Protein AF-A0A2W6TFB7-F1 (afdb_monomer)

Solvent-accessible surface area (backbone atoms only — not comparable to full-atom values): 9007 Å² total; per-residue (Å²): 136,91,81,84,86,81,81,83,78,82,78,80,76,81,76,81,80,75,81,78,84,80,80,80,87,82,85,86,82,87,85,86,73,88,50,77,48,80,43,70,38,82,92,61,82,74,85,75,77,80,74,84,49,74,62,31,75,75,71,55,74,83,72,86,70,80,59,40,68,49,74,49,63,75,64,91,66,71,44,68,50,56,42,96,42,60,51,49,74,59,88,95,46,73,45,59,30,54,81,42,73,49,74,59,75,73,42,91,90,66,63,63,86,86,58,48,63,38,74,38,60,32,30,57,50,84,39,72,28,36,69

Mean predicted aligned error: 10.26 Å

Structure (mmCIF, N/CA/C/O backbone):
data_AF-A0A2W6TFB7-F1
#
_entry.id   AF-A0A2W6TFB7-F1
#
loop_
_atom_site.group_PDB
_atom_site.id
_at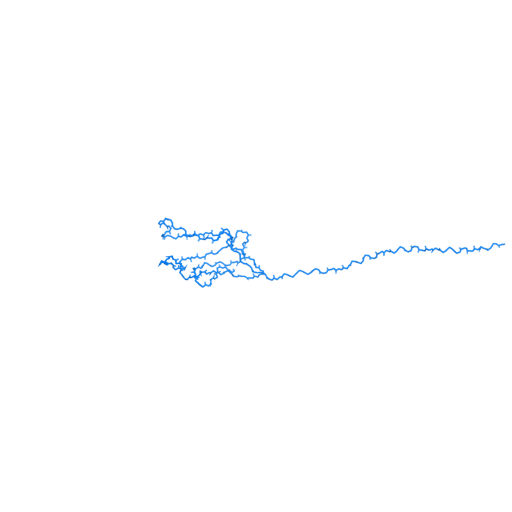om_site.type_symbol
_atom_site.label_atom_id
_atom_site.label_alt_id
_atom_site.label_comp_id
_atom_site.label_asym_id
_atom_site.label_entity_id
_atom_site.label_seq_id
_atom_site.pdbx_PDB_ins_code
_atom_site.Cartn_x
_atom_site.Cartn_y
_atom_site.Cartn_z
_atom_site.occupancy
_atom_site.B_iso_or_equiv
_atom_site.auth_seq_id
_atom_site.auth_comp_id
_atom_site.auth_asym_id
_atom_site.auth_atom_id
_atom_site.pdbx_PDB_model_num
ATOM 1 N N . MET A 1 1 ? -55.766 28.206 100.583 1.00 40.34 1 MET A N 1
ATOM 2 C CA . MET A 1 1 ? -54.983 27.091 100.005 1.00 40.34 1 MET A CA 1
ATOM 3 C C . MET A 1 1 ? -54.977 27.244 98.492 1.00 40.34 1 MET A C 1
ATOM 5 O O . MET A 1 1 ? -56.019 27.508 97.911 1.00 40.34 1 MET A O 1
ATOM 9 N N . LYS A 1 2 ? -53.778 27.200 97.909 1.00 44.06 2 LYS A N 1
ATOM 10 C CA . LYS A 1 2 ? -53.413 27.557 96.530 1.00 44.06 2 LYS A CA 1
ATOM 11 C C . LYS A 1 2 ? -54.064 26.633 95.496 1.00 44.06 2 LYS A C 1
ATOM 13 O O . LYS A 1 2 ? -53.978 25.424 95.685 1.00 44.06 2 LYS A O 1
ATOM 18 N N . LYS A 1 3 ? -54.580 27.167 94.380 1.00 46.47 3 LYS A N 1
ATOM 19 C CA . LYS A 1 3 ? -54.712 26.421 93.113 1.00 46.47 3 LYS A CA 1
ATOM 20 C C . LYS A 1 3 ? -54.381 27.346 91.937 1.00 46.47 3 LYS A C 1
ATOM 22 O O . LYS A 1 3 ? -54.990 28.395 91.769 1.00 46.47 3 LYS A O 1
ATOM 27 N N . PHE A 1 4 ? -53.320 26.967 91.234 1.00 50.00 4 PHE A N 1
ATOM 28 C CA . PHE A 1 4 ? -52.643 27.682 90.158 1.00 50.00 4 PHE A CA 1
ATOM 29 C C . PHE A 1 4 ? -53.521 27.789 88.902 1.00 50.00 4 PHE A C 1
ATOM 31 O O . PHE A 1 4 ? -54.128 26.802 88.494 1.00 50.00 4 PHE A O 1
ATOM 38 N N . ILE A 1 5 ? -53.538 28.963 88.268 1.00 55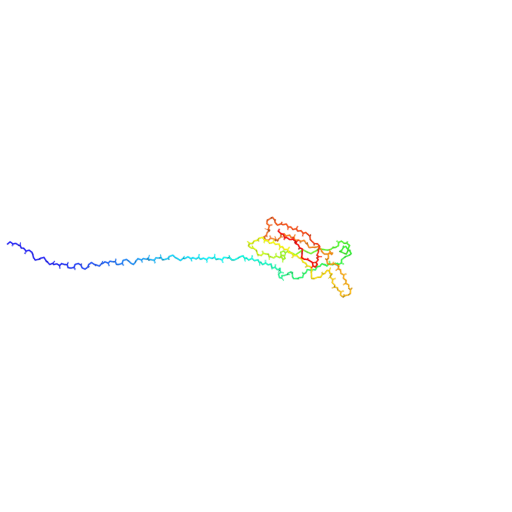.59 5 ILE A N 1
ATOM 39 C CA . ILE A 1 5 ? -54.014 29.138 86.890 1.00 55.59 5 ILE A CA 1
ATOM 40 C C . ILE A 1 5 ? -52.864 28.711 85.973 1.00 55.59 5 ILE A C 1
ATOM 42 O O . ILE A 1 5 ? -51.792 29.312 86.002 1.00 55.59 5 ILE A O 1
ATOM 46 N N . LEU A 1 6 ? -53.072 27.637 85.212 1.00 46.62 6 LEU A N 1
ATOM 47 C CA . LEU A 1 6 ? -52.099 27.101 84.264 1.00 46.62 6 LEU A CA 1
ATOM 48 C C . LEU A 1 6 ? -52.253 27.853 82.933 1.00 46.62 6 LEU A C 1
ATOM 50 O O . LEU A 1 6 ? -53.193 27.619 82.176 1.00 46.62 6 LEU A O 1
ATOM 54 N N . THR A 1 7 ? -51.354 28.795 82.664 1.00 54.09 7 THR A N 1
ATOM 55 C CA . THR A 1 7 ? -51.211 29.446 81.359 1.00 54.09 7 THR A CA 1
ATOM 56 C C . THR A 1 7 ? -50.710 28.422 80.338 1.00 54.09 7 THR A C 1
ATOM 58 O O . THR A 1 7 ? -49.600 27.906 80.451 1.00 54.09 7 THR A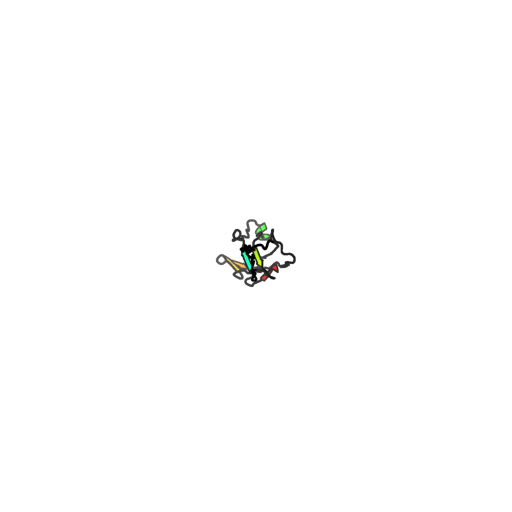 O 1
ATOM 61 N N . SER A 1 8 ? -51.536 28.094 79.341 1.00 58.22 8 SER A N 1
ATOM 62 C CA . SER A 1 8 ? -51.131 27.233 78.226 1.00 58.22 8 SER A CA 1
ATOM 63 C C . SER A 1 8 ? -50.177 28.007 77.312 1.00 58.22 8 SER A C 1
ATOM 65 O O . SER A 1 8 ? -50.569 28.957 76.637 1.00 58.22 8 SER A O 1
ATOM 67 N N . PHE A 1 9 ? -48.903 27.623 77.339 1.00 56.34 9 PHE A N 1
ATOM 68 C CA . PHE A 1 9 ? -47.882 28.050 76.390 1.00 56.34 9 PHE A CA 1
ATOM 69 C C . PHE A 1 9 ? -48.096 27.253 75.096 1.00 56.34 9 PHE A C 1
ATOM 71 O O . PHE A 1 9 ? -47.800 26.058 75.044 1.00 56.34 9 PHE A O 1
ATOM 78 N N . ALA A 1 10 ? -48.629 27.887 74.051 1.00 60.25 10 ALA A N 1
ATOM 79 C CA . ALA A 1 10 ? -48.615 27.307 72.713 1.00 60.25 10 ALA A CA 1
ATOM 80 C C . ALA A 1 10 ? -47.170 27.344 72.194 1.00 60.25 10 ALA A C 1
ATOM 82 O O . ALA A 1 10 ? -46.711 28.345 71.646 1.00 60.25 10 ALA A O 1
ATOM 83 N N . LEU A 1 11 ? -46.429 26.259 72.423 1.00 53.72 11 LEU A N 1
ATOM 84 C CA . LEU A 1 11 ? -45.136 26.033 71.792 1.00 53.72 11 LEU A CA 1
ATOM 85 C C . LEU A 1 11 ? -45.395 25.789 70.296 1.00 53.72 11 LEU A C 1
ATOM 87 O O . LEU A 1 11 ? -45.753 24.688 69.884 1.00 53.72 11 LEU A O 1
ATOM 91 N N . LEU A 1 12 ? -45.259 26.836 69.481 1.00 59.94 12 LEU A N 1
ATOM 92 C CA . LEU A 1 12 ? -45.134 26.711 68.031 1.00 59.94 12 LEU A CA 1
ATOM 93 C C . LEU A 1 12 ? -43.826 25.961 67.757 1.00 59.94 12 LEU A C 1
ATOM 95 O O . LEU A 1 12 ? -42.743 26.542 67.758 1.00 59.94 12 LEU A O 1
ATOM 99 N N . GLY A 1 13 ? -43.926 24.643 67.605 1.00 55.94 13 GLY A N 1
ATOM 100 C CA . GLY A 1 13 ? -42.815 23.812 67.175 1.00 55.94 13 GLY A CA 1
ATOM 101 C C . GLY A 1 13 ? -42.395 24.227 65.771 1.00 55.94 13 GLY A C 1
ATOM 102 O O . GLY A 1 13 ? -43.110 23.972 64.804 1.00 55.94 13 GLY A O 1
ATOM 103 N N . PHE A 1 14 ? -41.233 24.864 65.651 1.00 61.59 14 PHE A N 1
ATOM 104 C CA . PHE A 1 14 ? -40.558 25.019 64.370 1.00 61.59 14 PHE A CA 1
ATOM 105 C C . PHE A 1 14 ? -40.057 23.638 63.940 1.00 61.59 14 PHE A C 1
ATOM 107 O O . PHE A 1 14 ? -38.976 23.206 64.335 1.00 61.59 14 PHE A O 1
ATOM 114 N N . ALA A 1 15 ? -40.861 22.912 63.163 1.00 63.50 15 ALA A N 1
ATOM 115 C CA . ALA A 1 15 ? -40.373 21.739 62.457 1.00 63.50 15 ALA A CA 1
ATOM 116 C C . ALA A 1 15 ? -39.405 22.219 61.368 1.00 63.50 15 ALA A C 1
ATOM 118 O O . ALA A 1 15 ? -39.801 22.890 60.415 1.00 63.50 15 ALA A O 1
ATOM 119 N N . THR A 1 16 ? -38.121 21.904 61.516 1.00 62.38 16 THR A N 1
ATOM 120 C CA . THR A 1 16 ? -37.144 22.063 60.440 1.00 62.38 16 THR A CA 1
ATOM 121 C C . THR A 1 16 ? -37.510 21.090 59.323 1.00 62.38 16 THR A C 1
ATOM 123 O O . THR A 1 16 ? -37.298 19.885 59.455 1.00 62.38 16 THR A O 1
ATOM 12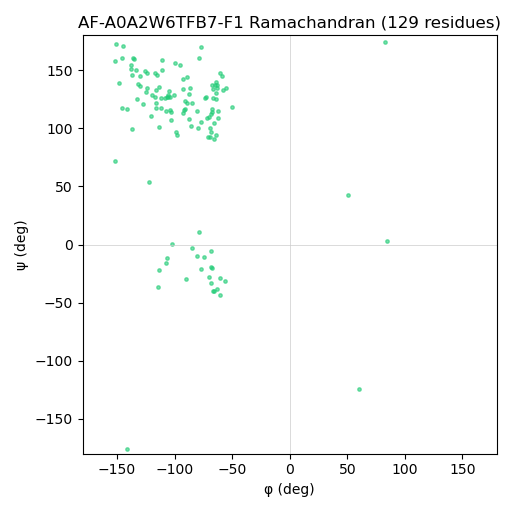6 N N . VAL A 1 17 ? -38.085 21.591 58.230 1.00 61.59 17 VAL A N 1
ATOM 127 C CA . VAL A 1 17 ? -38.265 20.809 57.003 1.00 61.59 17 VAL A CA 1
ATOM 128 C C . VAL A 1 17 ? -36.880 20.592 56.398 1.00 61.59 17 VAL A C 1
ATOM 130 O O . VAL A 1 17 ? -36.312 21.489 55.779 1.00 61.59 17 VAL A O 1
ATOM 133 N N . SER A 1 18 ? -36.303 19.412 56.610 1.00 65.50 18 SER A N 1
ATOM 134 C CA . SER A 1 18 ? -35.138 18.974 55.844 1.00 65.50 18 SER A CA 1
ATOM 135 C C . SER A 1 18 ? -35.583 18.748 54.399 1.00 65.50 18 SER A C 1
ATOM 137 O O . SER A 1 18 ? -36.425 17.892 54.136 1.00 65.50 18 SER A O 1
ATOM 139 N N . ALA A 1 19 ? -35.047 19.525 53.456 1.00 59.88 19 ALA A N 1
ATOM 140 C CA . ALA A 1 19 ? -35.246 19.267 52.035 1.00 59.88 19 ALA A CA 1
ATOM 141 C C . ALA A 1 19 ? -34.635 17.898 51.698 1.00 59.88 19 ALA A C 1
ATOM 143 O O . ALA A 1 19 ? -33.428 17.700 51.835 1.00 59.88 19 ALA A O 1
ATOM 144 N N . GLN A 1 20 ? -35.468 16.938 51.302 1.00 61.56 20 GLN A N 1
ATOM 145 C CA . GLN A 1 20 ? -35.011 15.630 50.851 1.00 61.56 20 GLN A CA 1
ATOM 146 C C . GLN A 1 20 ? -34.324 15.825 49.496 1.00 61.56 20 GLN A C 1
ATOM 148 O O . GLN A 1 20 ? -34.980 16.142 48.504 1.00 61.56 20 GLN A O 1
ATOM 153 N N . THR A 1 21 ? -33.000 15.682 49.445 1.00 63.22 21 THR A N 1
ATOM 154 C CA . THR A 1 21 ? -32.256 15.628 48.184 1.00 63.22 21 THR A CA 1
ATOM 155 C C . THR A 1 21 ? -32.655 14.356 47.448 1.00 63.22 21 THR A C 1
ATOM 157 O O . THR A 1 21 ? -32.102 13.281 47.662 1.00 63.22 21 THR A O 1
ATOM 160 N N . SER A 1 22 ? -33.676 14.469 46.603 1.00 66.44 22 SER A N 1
ATOM 161 C CA . SER A 1 22 ? -34.042 13.427 45.656 1.00 66.44 22 SER A CA 1
ATOM 162 C C . SER A 1 22 ? -33.095 13.539 44.466 1.00 66.44 22 SER A C 1
ATOM 164 O O . SER A 1 22 ? -33.217 14.440 43.640 1.00 66.44 22 SER A O 1
ATOM 166 N N . THR A 1 23 ? -32.084 12.678 44.430 1.00 75.00 23 THR A N 1
ATOM 167 C CA . THR A 1 23 ? -31.263 12.483 43.236 1.00 75.00 23 THR A CA 1
ATOM 168 C C . THR A 1 23 ? -31.892 11.369 42.415 1.00 75.00 23 THR A C 1
ATOM 170 O O . THR A 1 23 ? -31.983 10.237 42.892 1.00 75.00 23 THR A O 1
ATOM 173 N N . ASP A 1 24 ? -32.333 11.699 41.205 1.00 81.06 24 ASP A N 1
ATOM 174 C CA . ASP A 1 2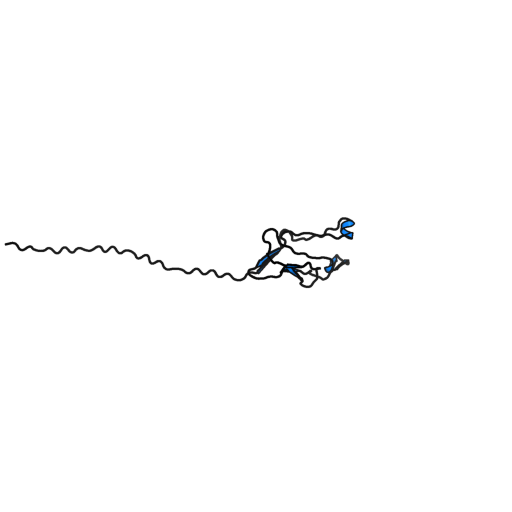4 ? -32.800 10.722 40.225 1.00 81.06 24 ASP A CA 1
ATOM 175 C C . ASP A 1 24 ? -31.621 10.243 39.363 1.00 81.06 24 ASP A C 1
ATOM 177 O O . ASP A 1 24 ? -30.706 11.014 39.055 1.00 81.06 24 ASP A O 1
ATOM 181 N N . ASN A 1 25 ? -31.618 8.966 38.990 1.00 85.88 25 ASN A N 1
ATOM 182 C CA . ASN A 1 25 ? -30.526 8.370 38.225 1.00 85.88 25 ASN A CA 1
ATOM 183 C C . ASN A 1 25 ? -30.805 8.487 36.724 1.00 85.88 25 ASN A C 1
ATOM 185 O O . ASN A 1 25 ? -31.788 7.953 36.215 1.00 85.88 25 ASN A O 1
ATOM 189 N N . VAL A 1 26 ? -29.886 9.104 35.981 1.00 85.69 26 VAL A N 1
ATOM 190 C CA . VAL A 1 26 ? -29.918 9.130 34.510 1.00 85.69 26 VAL A CA 1
ATOM 191 C C . VAL A 1 26 ? -29.098 7.987 33.917 1.00 85.69 26 VAL A C 1
ATOM 193 O O . VAL A 1 26 ? -27.957 7.749 34.307 1.00 85.69 26 VAL A O 1
ATOM 196 N N . THR A 1 27 ? -29.666 7.293 32.924 1.00 93.38 27 THR A N 1
ATOM 197 C CA . THR A 1 27 ? -28.960 6.242 32.174 1.00 93.38 27 THR A CA 1
ATOM 198 C C . THR A 1 27 ? -28.313 6.824 30.918 1.00 93.38 27 THR A C 1
ATOM 200 O O . THR A 1 27 ? -29.007 7.197 29.970 1.00 93.38 27 THR A O 1
ATOM 203 N N . LEU A 1 28 ? -26.980 6.842 30.871 1.00 92.75 28 LEU A N 1
ATOM 204 C CA . LEU A 1 28 ? -26.224 7.140 29.654 1.00 92.75 28 LEU A CA 1
ATOM 205 C C . LEU A 1 28 ? -26.058 5.868 28.815 1.00 92.75 28 LEU A C 1
ATOM 207 O O . LEU A 1 28 ? -25.470 4.889 29.265 1.00 92.75 28 LEU A O 1
ATOM 211 N N . ASN A 1 29 ? -26.529 5.904 27.569 1.00 94.88 29 ASN A N 1
ATOM 212 C CA . ASN A 1 29 ? -26.315 4.833 26.599 1.00 94.88 29 ASN A CA 1
ATOM 213 C C . ASN A 1 29 ? -25.394 5.320 25.474 1.00 94.88 29 ASN A C 1
ATOM 215 O O . ASN A 1 29 ? -25.783 6.200 24.707 1.00 94.88 29 ASN A O 1
ATOM 219 N N . VAL A 1 30 ? -24.220 4.702 25.319 1.00 94.62 30 VAL A N 1
ATOM 220 C CA . VAL A 1 30 ? -23.339 4.908 24.157 1.00 94.62 30 VAL A CA 1
ATOM 221 C C . VAL A 1 30 ? -23.452 3.695 23.238 1.00 94.62 30 VAL A C 1
ATOM 223 O O . VAL A 1 30 ? -23.105 2.582 23.622 1.00 94.62 30 VAL A O 1
ATOM 226 N N . LYS A 1 31 ? -23.963 3.899 22.020 1.00 93.75 31 LYS A N 1
ATOM 227 C CA . LYS A 1 31 ? -24.161 2.833 21.026 1.00 93.75 31 LYS A CA 1
ATOM 228 C C . LYS A 1 31 ? -23.234 3.057 19.837 1.00 93.75 31 LYS A C 1
ATOM 230 O O . LYS A 1 31 ? -23.530 3.877 18.973 1.00 93.75 31 LYS A O 1
ATOM 235 N N . LEU A 1 32 ? -22.131 2.316 19.789 1.00 91.31 32 LEU A N 1
ATOM 236 C CA . LEU A 1 32 ? -21.194 2.352 18.668 1.00 91.31 32 LEU A CA 1
ATOM 237 C C . LEU A 1 32 ? -21.643 1.374 17.581 1.00 91.31 32 LEU A C 1
ATOM 239 O O . LEU A 1 32 ? -22.044 0.245 17.867 1.00 91.31 32 LEU A O 1
ATOM 243 N N . LYS A 1 33 ? -21.606 1.823 16.328 1.00 92.12 33 LYS A N 1
ATOM 244 C CA . LYS A 1 33 ? -21.857 0.976 15.160 1.00 92.12 33 LYS A CA 1
ATOM 245 C C . LYS A 1 33 ? -20.530 0.472 14.593 1.00 92.12 33 LYS A C 1
ATOM 247 O O . LYS A 1 33 ? -19.520 1.153 14.781 1.00 92.12 33 LYS A O 1
ATOM 252 N N . PRO A 1 34 ? -20.525 -0.680 13.900 1.00 93.50 34 PRO A N 1
ATOM 253 C CA . PRO A 1 34 ? -19.334 -1.129 13.204 1.00 93.50 34 PRO A CA 1
ATOM 254 C C . PRO A 1 34 ? -18.839 -0.063 12.225 1.00 93.50 34 PRO A C 1
ATOM 256 O O . PRO A 1 34 ? -19.634 0.520 11.487 1.00 93.50 34 PRO A O 1
ATOM 259 N N . ILE A 1 35 ? -17.532 0.178 12.232 1.00 94.19 35 ILE A N 1
ATOM 260 C CA . ILE A 1 35 ? -16.846 1.038 11.265 1.00 94.19 35 ILE A CA 1
ATOM 261 C C . ILE A 1 35 ? -15.851 0.213 10.453 1.00 94.19 35 ILE A C 1
ATOM 263 O O . ILE A 1 35 ? -15.273 -0.747 10.969 1.00 94.19 35 ILE A O 1
ATOM 267 N N . GLN A 1 36 ? -15.669 0.619 9.198 1.00 95.62 36 GLN A N 1
ATOM 268 C CA . GLN A 1 36 ? -14.666 0.110 8.270 1.00 95.62 36 GLN A CA 1
ATOM 269 C C . GLN A 1 36 ? -14.208 1.280 7.392 1.00 95.62 36 GLN A C 1
ATOM 271 O O . GLN A 1 36 ? -15.013 1.843 6.651 1.00 95.62 36 GLN A O 1
ATOM 276 N N . THR A 1 37 ? -12.934 1.652 7.458 1.00 95.69 37 THR A N 1
ATOM 277 C CA . THR A 1 37 ? -12.333 2.640 6.553 1.00 95.69 37 THR A CA 1
ATOM 278 C C . THR A 1 37 ? -10.949 2.189 6.105 1.00 95.69 37 THR A C 1
ATOM 280 O O . THR A 1 37 ? -10.256 1.466 6.820 1.00 95.69 37 THR A O 1
ATOM 283 N N . LEU A 1 38 ? -10.560 2.625 4.908 1.00 95.12 38 LEU A N 1
ATOM 284 C CA . LEU A 1 38 ? -9.227 2.457 4.341 1.00 95.12 38 LEU A CA 1
ATOM 285 C C . LEU A 1 38 ? -8.739 3.836 3.901 1.00 95.12 38 LEU A C 1
ATOM 287 O O . LEU A 1 38 ? -9.379 4.493 3.080 1.00 95.12 38 LEU A O 1
ATOM 291 N N . VAL A 1 39 ? -7.616 4.277 4.455 1.00 95.75 39 VAL A N 1
ATOM 292 C CA . VAL A 1 39 ? -7.013 5.575 4.152 1.00 95.75 39 VAL A CA 1
ATOM 293 C C . VAL A 1 39 ? -5.652 5.348 3.516 1.00 95.75 39 VAL A C 1
ATOM 295 O O . VAL A 1 39 ? -4.808 4.667 4.088 1.00 95.75 39 VAL A O 1
ATOM 298 N N . VAL A 1 40 ? -5.437 5.950 2.346 1.00 96.12 40 VAL A N 1
ATOM 299 C CA . VAL A 1 40 ? -4.123 6.002 1.692 1.00 96.12 40 VAL A CA 1
ATOM 300 C C . VAL A 1 40 ? -3.358 7.213 2.207 1.00 96.12 40 VAL A C 1
ATOM 302 O O . VAL A 1 40 ? -3.885 8.332 2.152 1.00 96.12 40 VAL A O 1
ATOM 305 N N . ASN A 1 41 ? -2.113 7.008 2.635 1.00 96.25 41 ASN A N 1
ATOM 306 C CA . ASN A 1 41 ? -1.230 8.058 3.126 1.00 96.25 41 ASN A CA 1
ATOM 307 C C . ASN A 1 41 ? -1.180 9.240 2.133 1.00 96.25 41 ASN A C 1
ATOM 309 O O . ASN A 1 41 ? -0.792 9.068 0.972 1.00 96.25 41 ASN A O 1
ATOM 313 N N . PRO A 1 42 ? -1.599 10.452 2.542 1.00 95.88 42 PRO A N 1
ATOM 314 C CA . PRO A 1 42 ? -1.693 11.587 1.634 1.00 95.88 42 PRO A CA 1
ATOM 315 C C . PRO A 1 42 ? -0.334 12.098 1.150 1.00 95.88 42 PRO A C 1
ATOM 317 O O . PRO A 1 42 ? -0.292 12.746 0.111 1.00 95.88 42 PRO A O 1
ATOM 320 N N . ALA A 1 43 ? 0.760 11.786 1.849 1.00 96.25 43 ALA A N 1
ATOM 321 C CA . ALA A 1 43 ? 2.112 12.149 1.429 1.00 96.25 43 ALA A CA 1
ATOM 322 C C . ALA A 1 43 ? 2.691 11.206 0.356 1.00 96.25 43 ALA A C 1
ATOM 324 O O . ALA A 1 43 ? 3.733 11.502 -0.218 1.00 96.25 43 ALA A O 1
ATOM 325 N N . GLN A 1 44 ? 2.031 10.078 0.075 1.00 96.00 44 GLN A N 1
ATOM 326 C CA . GLN A 1 44 ? 2.508 9.032 -0.835 1.00 96.00 44 GLN A CA 1
ATOM 327 C C . GLN A 1 44 ? 1.498 8.793 -1.965 1.00 96.00 44 GLN A C 1
ATOM 329 O O . GLN A 1 44 ? 1.026 7.679 -2.165 1.00 96.00 44 GLN A O 1
ATOM 334 N N . LYS A 1 45 ? 1.096 9.844 -2.689 1.00 93.00 45 LYS A N 1
ATOM 335 C CA . LYS A 1 45 ? 0.149 9.698 -3.815 1.00 93.00 45 LYS A CA 1
ATOM 336 C C . LYS A 1 45 ? 0.783 9.139 -5.083 1.00 93.00 45 LYS A C 1
ATOM 338 O O . LYS A 1 45 ? 0.069 8.599 -5.921 1.00 93.00 45 LYS A O 1
ATOM 343 N N . GLU A 1 46 ? 2.099 9.249 -5.203 1.00 94.56 46 GLU A N 1
ATOM 344 C CA . GLU A 1 46 ? 2.855 8.772 -6.353 1.00 94.56 46 GLU A CA 1
ATOM 345 C C . GLU A 1 46 ? 3.806 7.655 -5.928 1.00 94.56 46 GLU A C 1
ATOM 347 O O . GLU A 1 46 ? 4.519 7.768 -4.930 1.00 94.56 46 GLU A O 1
ATOM 352 N N . VAL A 1 47 ? 3.816 6.571 -6.702 1.00 95.00 47 VAL A N 1
ATOM 353 C CA . VAL A 1 47 ? 4.726 5.436 -6.531 1.00 95.00 47 VAL A CA 1
ATOM 354 C C . VAL A 1 47 ? 5.524 5.293 -7.816 1.00 95.00 47 VAL A C 1
ATOM 356 O O . VAL A 1 47 ? 4.976 4.914 -8.848 1.00 95.00 47 VAL A O 1
ATOM 359 N N . ASN A 1 48 ? 6.818 5.600 -7.749 1.00 95.50 48 ASN A N 1
ATOM 360 C CA . ASN A 1 48 ? 7.710 5.575 -8.903 1.00 95.50 48 ASN A CA 1
ATOM 361 C C . ASN A 1 48 ? 8.679 4.391 -8.809 1.00 95.50 48 ASN A C 1
ATOM 363 O O . ASN A 1 48 ? 9.401 4.241 -7.823 1.00 95.50 48 ASN A O 1
ATOM 367 N N . LEU A 1 49 ? 8.720 3.576 -9.863 1.00 96.19 49 LEU A N 1
ATOM 368 C CA . LEU A 1 49 ? 9.737 2.549 -10.087 1.00 96.19 49 LEU A CA 1
ATOM 369 C C . LEU A 1 49 ? 10.770 3.122 -11.066 1.00 96.19 49 LEU A C 1
ATOM 371 O O . LEU A 1 49 ? 10.535 3.157 -12.272 1.00 96.19 49 LEU A O 1
ATOM 375 N N . LEU A 1 50 ? 11.875 3.655 -10.541 1.00 96.38 50 LEU A N 1
ATOM 376 C CA . LEU A 1 50 ? 12.863 4.394 -11.333 1.00 96.38 50 LEU A CA 1
ATOM 377 C C . LEU A 1 50 ? 13.969 3.475 -11.850 1.00 96.38 50 LEU A C 1
ATOM 379 O O . LEU A 1 50 ? 14.759 2.963 -11.067 1.00 96.38 50 LEU A O 1
ATOM 383 N N . TYR A 1 51 ? 14.054 3.333 -13.170 1.00 96.44 51 TYR A N 1
ATOM 384 C CA . TYR A 1 51 ? 15.104 2.580 -13.853 1.00 96.44 51 TYR A CA 1
ATOM 385 C C . TYR A 1 51 ? 16.131 3.542 -14.457 1.00 96.44 51 TYR A C 1
ATOM 387 O O . TYR A 1 51 ? 15.861 4.207 -15.460 1.00 96.44 51 TYR A O 1
ATOM 395 N N . THR A 1 52 ? 17.316 3.620 -13.858 1.00 97.75 52 THR A N 1
ATOM 396 C CA . THR A 1 52 ? 18.363 4.582 -14.239 1.00 97.75 52 THR A CA 1
ATOM 397 C C . THR A 1 52 ? 19.602 3.892 -14.802 1.00 97.75 52 THR A C 1
ATOM 399 O O . THR A 1 52 ? 20.229 4.398 -15.731 1.00 97.75 52 THR A O 1
ATOM 402 N N . THR A 1 53 ? 19.963 2.729 -14.263 1.00 98.25 53 THR A N 1
ATOM 403 C CA . THR A 1 53 ? 21.195 2.010 -14.604 1.00 98.25 53 THR A CA 1
ATOM 404 C C . THR A 1 53 ? 20.911 0.719 -15.362 1.00 98.25 53 THR A C 1
ATOM 406 O O . THR A 1 53 ? 19.827 0.153 -15.259 1.00 98.25 53 THR A O 1
ATOM 409 N N . ALA A 1 54 ? 21.903 0.197 -16.092 1.00 97.94 54 ALA A N 1
ATOM 410 C CA . ALA A 1 54 ? 21.782 -1.101 -16.764 1.00 97.94 54 ALA A CA 1
ATOM 411 C C . ALA A 1 54 ? 21.424 -2.245 -15.795 1.00 97.94 54 ALA A C 1
ATOM 413 O O . ALA A 1 54 ? 20.717 -3.172 -16.182 1.00 97.94 54 ALA A O 1
ATOM 414 N N . THR A 1 55 ? 21.877 -2.158 -14.540 1.00 98.00 55 THR A N 1
ATOM 415 C CA . THR A 1 55 ? 21.529 -3.109 -13.477 1.00 98.00 55 THR A CA 1
ATOM 416 C C . THR A 1 55 ? 20.048 -3.047 -13.128 1.00 98.00 55 THR A C 1
ATOM 418 O O . THR A 1 55 ? 19.428 -4.091 -12.964 1.00 98.00 55 THR A O 1
ATOM 421 N N . ASP A 1 56 ? 19.454 -1.852 -13.087 1.00 97.81 56 ASP A N 1
ATOM 422 C CA . ASP A 1 56 ? 18.017 -1.699 -12.838 1.00 97.81 56 ASP A CA 1
ATOM 423 C C . ASP A 1 56 ? 17.215 -2.410 -13.936 1.00 97.81 56 ASP A C 1
ATOM 425 O O . ASP A 1 56 ? 16.273 -3.143 -13.654 1.00 97.81 56 ASP A O 1
ATOM 429 N N . TYR A 1 57 ? 17.616 -2.252 -15.203 1.00 95.31 57 TYR A N 1
ATOM 430 C CA . TYR A 1 57 ? 16.933 -2.886 -16.338 1.00 95.31 57 TYR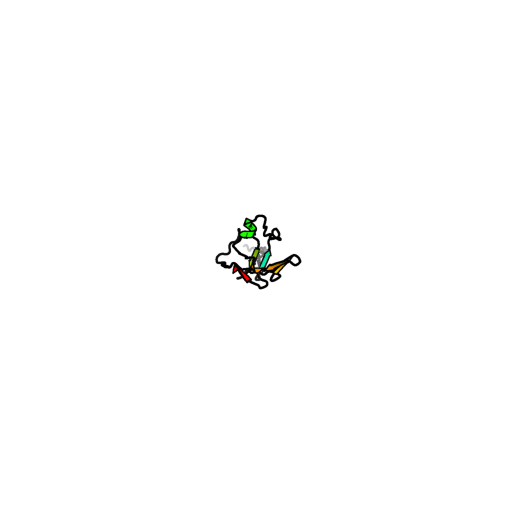 A CA 1
ATOM 431 C C . TYR A 1 57 ? 17.117 -4.408 -16.398 1.00 95.31 57 TYR A C 1
ATOM 433 O O . TYR A 1 57 ? 16.241 -5.091 -16.925 1.00 95.31 57 TYR A O 1
ATOM 441 N N . SER A 1 58 ? 18.224 -4.949 -15.880 1.00 96.56 58 SER A N 1
ATOM 442 C CA . SER A 1 58 ? 18.467 -6.397 -15.867 1.00 96.56 58 SER A CA 1
ATOM 443 C C . SER A 1 58 ? 17.931 -7.098 -14.615 1.00 96.56 58 SER A C 1
ATOM 445 O O . SER A 1 58 ? 17.553 -8.265 -14.698 1.00 96.56 58 SER A O 1
ATOM 447 N N . GLY A 1 59 ? 17.881 -6.404 -13.474 1.00 95.31 59 GLY A N 1
ATOM 448 C CA . GLY A 1 59 ? 17.485 -6.955 -12.174 1.00 95.31 59 GLY A CA 1
ATOM 449 C C . GLY A 1 59 ? 16.107 -6.520 -11.668 1.00 95.31 59 GLY A C 1
ATOM 450 O O . GLY A 1 59 ? 15.566 -7.159 -10.768 1.00 95.31 59 GLY A O 1
ATOM 451 N N . GLY A 1 60 ? 15.520 -5.469 -12.241 1.00 96.44 60 GLY A N 1
ATOM 452 C CA . GLY A 1 60 ? 14.298 -4.850 -11.734 1.00 96.44 60 GLY A CA 1
ATOM 453 C C . GLY A 1 60 ? 14.553 -3.857 -10.597 1.00 96.44 60 GLY A C 1
ATOM 454 O O . GLY A 1 60 ? 15.671 -3.701 -10.110 1.00 96.44 60 GLY A O 1
ATOM 455 N N . VAL A 1 61 ? 13.489 -3.174 -10.171 1.00 97.94 61 VAL A N 1
ATOM 456 C CA . VAL A 1 61 ? 13.525 -2.203 -9.067 1.00 97.94 61 VAL A CA 1
ATOM 457 C C . VAL A 1 61 ? 12.334 -2.401 -8.133 1.00 97.94 61 VAL A C 1
ATOM 459 O O . VAL A 1 61 ? 11.307 -2.961 -8.518 1.00 97.94 61 VAL A O 1
ATOM 462 N N . SER A 1 62 ? 12.457 -1.903 -6.906 1.00 97.38 62 SER A N 1
ATOM 463 C CA . SER A 1 62 ? 11.408 -1.939 -5.884 1.00 97.38 62 SER A CA 1
ATOM 464 C C . SER A 1 62 ? 11.258 -0.575 -5.216 1.00 97.38 62 SER A C 1
ATOM 466 O O . SER A 1 62 ? 12.238 0.154 -5.072 1.00 97.38 62 SER A O 1
ATOM 468 N N . SER A 1 63 ? 10.051 -0.252 -4.751 1.00 97.56 63 SER A N 1
ATOM 469 C CA . SER A 1 63 ? 9.765 0.962 -3.981 1.00 97.56 63 SER A CA 1
ATOM 470 C C . SER A 1 63 ? 8.942 0.601 -2.744 1.00 97.56 63 SER A C 1
ATOM 472 O O . SER A 1 63 ? 7.899 -0.041 -2.868 1.00 97.56 63 SER A O 1
ATOM 474 N N . THR A 1 64 ? 9.422 0.979 -1.557 1.00 96.81 64 THR A N 1
ATOM 475 C CA . THR A 1 64 ? 8.791 0.635 -0.272 1.00 96.81 64 THR A CA 1
ATOM 476 C C . THR A 1 64 ? 8.033 1.821 0.293 1.00 96.81 64 THR A C 1
ATOM 478 O O . THR A 1 64 ? 8.647 2.792 0.738 1.00 96.81 64 THR A O 1
ATOM 481 N N . GLN A 1 65 ? 6.705 1.696 0.363 1.00 97.06 65 GLN A N 1
ATOM 482 C CA . GLN A 1 65 ? 5.840 2.766 0.856 1.00 97.06 65 GLN A CA 1
ATOM 483 C C . GLN A 1 65 ? 5.493 2.527 2.323 1.00 97.06 65 GLN A C 1
ATOM 485 O O . GLN A 1 65 ? 4.580 1.774 2.660 1.00 97.06 65 GLN A O 1
ATOM 490 N N . ALA A 1 66 ? 6.282 3.142 3.207 1.00 95.69 66 ALA A N 1
ATOM 491 C CA . ALA A 1 66 ? 6.112 3.007 4.649 1.00 95.69 66 ALA A CA 1
ATOM 492 C C . ALA A 1 66 ? 4.762 3.585 5.096 1.00 95.69 66 ALA A C 1
ATOM 494 O O . ALA A 1 66 ? 4.432 4.717 4.743 1.00 95.69 66 ALA A O 1
ATOM 495 N N . ASP A 1 67 ? 4.001 2.811 5.875 1.00 95.19 67 ASP A N 1
ATOM 496 C CA . ASP A 1 67 ? 2.691 3.208 6.413 1.00 95.19 67 ASP A CA 1
ATOM 497 C C . ASP A 1 67 ? 1.736 3.750 5.336 1.00 95.19 67 ASP A C 1
ATOM 499 O O . ASP A 1 67 ? 1.063 4.768 5.513 1.00 95.19 67 ASP A O 1
ATOM 503 N N . HIS A 1 68 ? 1.713 3.079 4.180 1.00 96.44 68 HIS A N 1
ATOM 504 C CA . HIS A 1 68 ? 0.951 3.533 3.019 1.00 96.44 68 HIS A CA 1
ATOM 505 C C . HIS A 1 68 ? -0.564 3.462 3.217 1.00 96.44 68 HIS A C 1
ATOM 507 O O . HIS A 1 68 ? -1.299 4.293 2.684 1.00 96.44 68 HIS A O 1
ATOM 513 N N . LEU A 1 69 ? -1.032 2.470 3.975 1.00 95.06 69 LEU A N 1
ATOM 514 C CA . LEU A 1 69 ? -2.445 2.219 4.224 1.00 95.06 69 LEU A CA 1
ATOM 515 C C . LEU A 1 69 ? -2.722 2.214 5.726 1.00 95.06 69 LEU A C 1
ATOM 517 O O . LEU A 1 69 ? -2.039 1.529 6.484 1.00 95.06 69 LEU A O 1
ATOM 521 N N . THR A 1 70 ? -3.789 2.900 6.126 1.00 94.62 70 THR A N 1
ATOM 522 C CA . THR A 1 70 ? -4.368 2.798 7.467 1.00 94.62 70 THR A CA 1
ATOM 523 C C . THR A 1 70 ? -5.772 2.227 7.355 1.00 94.62 70 THR A C 1
ATOM 525 O O . THR A 1 70 ? -6.628 2.810 6.686 1.00 94.62 70 THR A O 1
ATOM 528 N N . VAL A 1 71 ? -6.020 1.101 8.024 1.00 93.94 71 VAL A N 1
ATOM 529 C CA . VAL A 1 71 ? -7.347 0.483 8.116 1.00 93.94 71 VAL A CA 1
ATOM 530 C C . VAL A 1 71 ? -7.914 0.724 9.508 1.00 93.94 71 VAL A C 1
ATOM 532 O O . VAL A 1 71 ? -7.279 0.377 10.501 1.00 93.94 71 VAL A O 1
ATOM 535 N N . TYR A 1 72 ? -9.128 1.265 9.587 1.00 92.81 72 TYR A N 1
ATOM 536 C CA . TYR A 1 72 ? -9.910 1.258 10.822 1.00 92.81 72 TYR A CA 1
ATOM 537 C C . TYR A 1 72 ? -11.047 0.266 10.652 1.00 92.81 72 TYR A C 1
ATOM 539 O O . TYR A 1 72 ? -11.919 0.474 9.814 1.00 92.81 72 TYR A O 1
ATOM 547 N N . SER A 1 73 ? -11.038 -0.811 11.432 1.00 93.00 73 SER A N 1
ATOM 548 C CA . SER A 1 73 ? -12.082 -1.832 11.400 1.00 93.00 73 SER A CA 1
ATOM 549 C C . SER A 1 73 ? -12.459 -2.261 12.809 1.00 93.00 73 SER A C 1
ATOM 551 O O . SER A 1 73 ? -11.621 -2.319 13.703 1.00 93.00 73 SER A O 1
ATOM 553 N N . THR A 1 74 ? -13.733 -2.586 12.988 1.00 93.56 74 THR A N 1
ATOM 554 C CA . THR A 1 74 ? -14.266 -3.208 14.216 1.00 93.56 74 THR A CA 1
ATOM 555 C C . THR A 1 74 ? -14.517 -4.711 14.053 1.00 93.56 74 THR A C 1
ATOM 557 O O . THR A 1 74 ? -14.959 -5.362 14.995 1.00 93.56 74 THR A O 1
ATOM 560 N N . GLY A 1 75 ? -14.222 -5.268 12.873 1.00 91.38 75 GLY A N 1
ATOM 561 C CA . GLY A 1 75 ? -14.307 -6.696 12.564 1.00 91.38 75 GLY A CA 1
ATOM 562 C C . GLY A 1 75 ? -13.163 -7.164 11.661 1.00 91.38 75 GLY A C 1
ATOM 563 O O . GLY A 1 75 ? -12.259 -6.391 11.336 1.00 91.38 75 GLY A O 1
ATOM 564 N N . GLY A 1 76 ? -13.211 -8.434 11.253 1.00 92.06 76 GLY A N 1
ATOM 565 C CA . GLY A 1 76 ? -12.270 -8.979 10.271 1.00 92.06 76 GLY A CA 1
ATOM 566 C C . GLY A 1 76 ? -12.369 -8.239 8.937 1.00 92.06 76 GLY A C 1
ATOM 567 O O . GLY A 1 76 ? -13.442 -7.761 8.568 1.00 92.06 76 GLY A O 1
ATOM 568 N N . PHE A 1 77 ? -11.249 -8.123 8.233 1.00 94.56 77 PHE A N 1
ATOM 569 C CA . PHE A 1 77 ? -11.186 -7.436 6.951 1.00 94.56 77 PHE A CA 1
ATOM 570 C C . PHE A 1 77 ? -10.173 -8.106 6.033 1.00 94.56 77 PHE A C 1
ATOM 572 O O . PHE A 1 77 ? -9.277 -8.811 6.480 1.00 94.56 77 PHE A O 1
ATOM 579 N N . GLU A 1 78 ? -10.309 -7.835 4.745 1.00 96.06 78 GLU A N 1
ATOM 580 C CA . GLU A 1 78 ? -9.313 -8.162 3.737 1.00 96.06 78 GLU A CA 1
ATOM 581 C C . GLU A 1 78 ? -8.931 -6.877 3.003 1.00 96.06 78 GLU A C 1
ATOM 583 O O . GLU A 1 78 ? -9.755 -5.975 2.821 1.00 96.06 78 GLU A O 1
ATOM 588 N N . VAL A 1 79 ? -7.678 -6.789 2.570 1.00 96.56 79 VAL A N 1
ATOM 589 C CA . VAL A 1 79 ? -7.230 -5.734 1.660 1.00 96.56 79 VAL A CA 1
ATOM 590 C C . VAL A 1 79 ? -7.023 -6.359 0.294 1.00 96.56 79 VAL A C 1
ATOM 592 O O . VAL A 1 79 ? -6.306 -7.354 0.159 1.00 96.56 79 VAL A O 1
ATOM 595 N N . LYS A 1 80 ? -7.656 -5.765 -0.717 1.00 97.62 80 LYS A N 1
ATOM 596 C CA . LYS A 1 80 ? -7.542 -6.173 -2.115 1.00 97.62 80 LYS A CA 1
ATOM 597 C C . LYS A 1 80 ? -6.890 -5.074 -2.942 1.00 97.62 80 LYS A C 1
ATOM 599 O O . LYS A 1 80 ? -7.114 -3.892 -2.687 1.00 97.62 80 LYS A O 1
ATOM 604 N N . VAL A 1 81 ? -6.107 -5.470 -3.938 1.00 97.12 81 VAL A N 1
ATOM 605 C CA . VAL A 1 81 ? -5.478 -4.569 -4.911 1.00 97.12 81 VAL A CA 1
ATOM 606 C C . VAL A 1 81 ? -5.834 -5.000 -6.329 1.00 97.12 81 VAL A C 1
ATOM 608 O O . VAL A 1 81 ? -6.030 -6.186 -6.587 1.00 97.12 81 VAL A O 1
ATOM 611 N N . LYS A 1 82 ? -5.899 -4.027 -7.239 1.00 97.38 82 LYS A N 1
ATOM 612 C CA . LYS A 1 82 ? -5.955 -4.227 -8.688 1.00 97.38 82 LYS A CA 1
ATOM 613 C C . LYS A 1 82 ? -5.346 -3.033 -9.413 1.00 97.38 82 LYS A C 1
ATOM 615 O O . LYS A 1 82 ? -5.300 -1.931 -8.864 1.00 97.38 82 LYS A O 1
ATOM 620 N N . SER A 1 83 ? -4.907 -3.238 -10.646 1.00 96.94 83 SER A N 1
ATOM 621 C CA . SER A 1 83 ? -4.665 -2.154 -11.594 1.00 96.94 83 SER A CA 1
ATOM 622 C C . SER A 1 83 ? -5.982 -1.672 -12.204 1.00 96.94 83 SER A C 1
ATOM 624 O O . SER A 1 83 ? -6.989 -2.382 -12.197 1.00 96.94 83 SER A O 1
ATOM 626 N N . GLY A 1 84 ? -5.970 -0.457 -12.759 1.00 95.88 84 GLY A N 1
ATOM 627 C CA . GLY A 1 84 ? -7.083 0.024 -13.583 1.00 95.88 84 GLY A CA 1
ATOM 628 C C . GLY A 1 84 ? -7.265 -0.817 -14.850 1.00 95.88 84 GLY A C 1
ATOM 629 O O . GLY A 1 84 ? -8.389 -1.149 -15.209 1.00 95.88 84 GLY A O 1
ATOM 630 N N . ASP A 1 85 ? -6.151 -1.237 -15.459 1.00 96.81 85 ASP A N 1
ATOM 631 C CA . ASP A 1 85 ? -6.114 -1.965 -16.727 1.00 96.81 85 ASP A CA 1
ATOM 632 C C . ASP A 1 85 ? -5.127 -3.135 -16.687 1.00 96.81 85 ASP A C 1
ATOM 634 O O . ASP A 1 85 ? -4.199 -3.171 -15.876 1.00 96.81 85 ASP A O 1
ATOM 638 N N . ALA A 1 86 ? -5.292 -4.097 -17.598 1.00 96.69 86 ALA A N 1
ATOM 639 C CA . ALA A 1 86 ? -4.386 -5.244 -17.717 1.00 96.69 86 ALA A CA 1
ATOM 640 C C . ALA A 1 86 ? -2.974 -4.852 -18.197 1.00 96.69 86 ALA A C 1
ATOM 642 O O . ALA A 1 86 ? -2.021 -5.603 -17.991 1.00 96.69 86 ALA A O 1
ATOM 643 N N . ASN A 1 87 ? -2.835 -3.681 -18.825 1.00 97.06 87 ASN A N 1
ATOM 644 C CA . ASN A 1 87 ? -1.575 -3.154 -19.332 1.00 97.06 87 ASN A CA 1
ATOM 645 C C . ASN A 1 87 ? -1.371 -1.707 -18.871 1.00 97.06 87 ASN A C 1
ATOM 647 O O . ASN A 1 87 ? -2.316 -0.924 -18.825 1.00 97.06 87 ASN A O 1
ATOM 651 N N . ILE A 1 88 ? -0.121 -1.342 -18.606 1.00 94.31 88 ILE A N 1
ATOM 652 C CA . ILE A 1 88 ? 0.335 0.030 -18.385 1.00 94.31 88 ILE A CA 1
ATOM 653 C C . ILE A 1 88 ? 0.725 0.598 -19.748 1.00 94.31 88 ILE A C 1
ATOM 655 O O . ILE A 1 88 ? 1.571 0.026 -20.438 1.00 94.31 88 ILE A O 1
ATOM 659 N N . VAL A 1 89 ? 0.092 1.699 -20.154 1.00 95.31 89 VAL A N 1
ATOM 660 C CA . VAL A 1 89 ? 0.196 2.242 -21.516 1.00 95.31 89 VAL A CA 1
ATOM 661 C C . VAL A 1 89 ? 0.907 3.592 -21.513 1.00 95.31 89 VAL A C 1
ATOM 663 O O . VAL A 1 89 ? 0.611 4.465 -20.701 1.00 95.31 89 VAL A O 1
ATOM 666 N N . SER A 1 90 ? 1.824 3.777 -22.463 1.00 94.50 90 SER A N 1
ATOM 667 C CA . SER A 1 90 ? 2.452 5.063 -22.770 1.00 94.50 90 SER A CA 1
ATOM 668 C C . SER A 1 90 ? 2.535 5.236 -24.288 1.00 94.50 90 SER A C 1
ATOM 670 O O . SER A 1 90 ? 3.388 4.652 -24.963 1.00 94.50 90 SER A O 1
ATOM 672 N N . GLY A 1 91 ? 1.591 5.995 -24.852 1.00 94.56 91 GLY A N 1
ATOM 673 C CA . GLY A 1 91 ? 1.413 6.097 -26.302 1.00 94.56 91 GLY A CA 1
ATOM 674 C C . GLY A 1 91 ? 1.096 4.734 -26.929 1.00 94.56 91 GLY A C 1
ATOM 675 O O . GLY A 1 91 ? 0.155 4.064 -26.516 1.00 94.56 91 GLY A O 1
ATOM 676 N N . SER A 1 92 ? 1.890 4.309 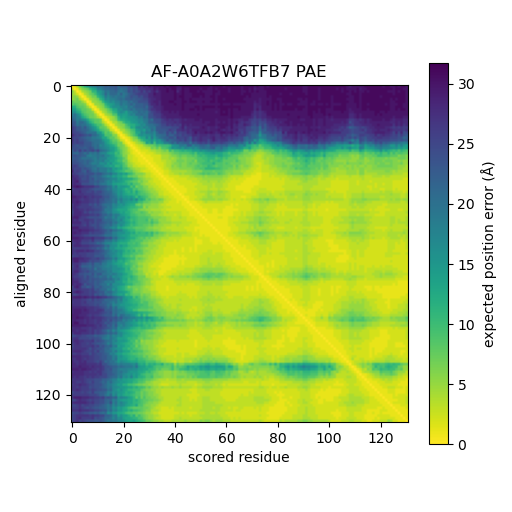-27.916 1.00 95.44 92 SER A N 1
ATOM 677 C CA . SER A 1 92 ? 1.776 2.986 -28.553 1.00 95.44 92 SER A CA 1
ATOM 678 C C . SER A 1 92 ? 2.508 1.864 -27.807 1.00 95.44 92 SER A C 1
ATOM 680 O O . SER A 1 92 ? 2.454 0.710 -28.231 1.00 95.44 92 SER A O 1
ATOM 682 N N . LYS A 1 93 ? 3.219 2.186 -26.721 1.00 96.19 93 LYS A N 1
ATOM 683 C CA . LYS A 1 93 ? 3.972 1.215 -25.923 1.00 96.19 93 LYS A CA 1
ATOM 684 C C . LYS A 1 93 ? 3.101 0.701 -24.787 1.00 96.19 93 LYS A C 1
ATOM 686 O O . LYS A 1 93 ? 2.358 1.471 -24.179 1.00 96.19 93 LYS A O 1
ATOM 691 N N . ASN A 1 94 ? 3.229 -0.583 -24.477 1.00 96.06 94 ASN A N 1
ATOM 692 C CA . ASN A 1 94 ? 2.574 -1.180 -23.327 1.00 96.06 94 ASN A CA 1
ATOM 693 C C . ASN A 1 94 ? 3.510 -2.135 -22.582 1.00 96.06 94 ASN A C 1
ATOM 695 O O . ASN A 1 94 ? 4.469 -2.660 -23.148 1.00 96.06 94 ASN A O 1
ATOM 699 N N . ILE A 1 95 ? 3.222 -2.311 -21.297 1.00 95.19 95 ILE A N 1
ATOM 700 C CA . ILE A 1 95 ? 3.800 -3.340 -20.435 1.00 95.19 95 ILE A CA 1
ATOM 701 C C . ILE A 1 95 ? 2.630 -4.001 -19.709 1.00 95.19 95 ILE A C 1
ATOM 703 O O . ILE A 1 95 ? 1.708 -3.309 -19.276 1.00 95.19 95 ILE A O 1
ATOM 707 N N . ALA A 1 96 ? 2.640 -5.324 -19.576 1.00 97.06 96 ALA A N 1
ATOM 708 C CA . ALA A 1 96 ? 1.600 -6.024 -18.829 1.00 97.06 96 ALA A CA 1
ATOM 709 C C . ALA A 1 96 ? 1.678 -5.665 -17.336 1.00 97.06 96 ALA A C 1
ATOM 711 O O . ALA A 1 96 ? 2.753 -5.682 -16.748 1.00 97.06 96 ALA A O 1
ATOM 712 N N . ALA A 1 97 ? 0.546 -5.355 -16.698 1.00 97.12 97 ALA A N 1
ATOM 713 C CA . ALA A 1 97 ? 0.529 -4.963 -15.284 1.00 97.12 97 ALA A CA 1
ATOM 714 C C . ALA A 1 97 ? 1.073 -6.072 -14.365 1.00 97.12 97 ALA A C 1
ATOM 716 O O . ALA A 1 97 ? 1.688 -5.782 -13.341 1.00 97.12 97 ALA A O 1
ATOM 717 N N . ASN A 1 98 ? 0.925 -7.336 -14.773 1.00 97.44 98 ASN A N 1
ATOM 718 C CA . ASN A 1 98 ? 1.383 -8.501 -14.017 1.00 97.44 98 ASN A CA 1
ATOM 719 C C . ASN A 1 98 ? 2.910 -8.632 -13.922 1.00 97.44 98 ASN A C 1
ATOM 721 O O . ASN A 1 98 ? 3.388 -9.492 -13.185 1.00 97.44 98 ASN A O 1
ATOM 725 N N . THR A 1 99 ? 3.678 -7.780 -14.609 1.00 96.56 99 THR A N 1
ATOM 726 C CA . THR A 1 99 ? 5.123 -7.666 -14.385 1.00 96.56 99 THR A CA 1
ATOM 727 C C . THR A 1 99 ? 5.451 -6.919 -13.089 1.00 96.56 99 THR A C 1
ATOM 729 O O . THR A 1 99 ? 6.608 -6.905 -12.679 1.00 96.56 99 THR A O 1
ATOM 732 N N . ILE A 1 100 ? 4.465 -6.278 -12.451 1.00 97.12 100 ILE A N 1
ATOM 733 C CA . ILE A 1 100 ? 4.600 -5.616 -11.152 1.00 97.12 100 ILE A CA 1
ATOM 734 C C . ILE A 1 100 ? 4.037 -6.530 -10.067 1.00 97.12 100 ILE A C 1
ATOM 736 O O . ILE A 1 100 ? 2.892 -6.973 -10.145 1.00 97.12 100 ILE A O 1
ATOM 740 N N . THR A 1 101 ? 4.827 -6.763 -9.023 1.00 97.81 101 THR A N 1
ATOM 741 C CA . THR A 1 101 ? 4.401 -7.506 -7.832 1.00 97.81 101 THR A CA 1
ATOM 742 C C . THR A 1 101 ? 4.151 -6.539 -6.684 1.00 97.81 101 THR A C 1
ATOM 744 O O . THR A 1 101 ? 4.987 -5.684 -6.397 1.00 97.81 101 THR A O 1
ATOM 747 N N . ILE A 1 102 ? 3.013 -6.693 -6.008 1.00 97.94 102 ILE A N 1
ATOM 748 C CA . ILE A 1 102 ? 2.666 -5.952 -4.796 1.00 97.94 102 ILE A CA 1
ATOM 749 C C . ILE A 1 102 ? 2.838 -6.871 -3.592 1.00 97.94 102 ILE A C 1
ATOM 751 O O . ILE A 1 102 ? 2.273 -7.964 -3.537 1.00 97.94 102 ILE A O 1
ATOM 755 N N . THR A 1 103 ? 3.605 -6.404 -2.613 1.00 97.00 103 THR A N 1
ATOM 756 C CA . THR A 1 103 ? 3.807 -7.073 -1.327 1.00 97.00 103 THR A CA 1
ATOM 757 C C . THR A 1 103 ? 3.337 -6.160 -0.208 1.00 97.00 103 THR A C 1
ATOM 759 O O . THR A 1 103 ? 3.759 -5.006 -0.138 1.00 97.00 103 THR A O 1
ATOM 762 N N . ALA A 1 104 ? 2.491 -6.681 0.674 1.00 96.12 104 ALA A N 1
ATOM 763 C CA . ALA A 1 104 ? 2.079 -5.987 1.885 1.00 96.12 104 ALA A CA 1
ATOM 764 C C . ALA A 1 104 ? 2.876 -6.485 3.097 1.00 96.12 104 ALA A C 1
ATOM 766 O O . ALA A 1 104 ? 3.385 -7.606 3.117 1.00 96.12 104 ALA A O 1
ATOM 767 N N . SER A 1 105 ? 2.966 -5.636 4.112 1.00 95.25 105 SER A N 1
ATOM 768 C CA . SER A 1 105 ? 3.552 -5.956 5.408 1.00 95.25 105 SER A CA 1
ATOM 769 C C . SER A 1 105 ? 2.890 -5.112 6.491 1.00 95.25 105 SER A C 1
ATOM 771 O O . SER A 1 105 ? 2.123 -4.191 6.201 1.00 95.25 105 SER A O 1
ATOM 773 N N . ASN A 1 106 ? 3.218 -5.402 7.747 1.00 94.44 106 ASN A N 1
ATOM 774 C CA . ASN A 1 106 ? 2.819 -4.555 8.862 1.00 94.44 106 ASN A CA 1
ATOM 775 C C . ASN A 1 106 ? 3.353 -3.123 8.714 1.00 94.44 106 ASN A C 1
ATOM 777 O O . ASN A 1 106 ? 4.471 -2.912 8.236 1.00 94.44 106 ASN A O 1
ATOM 781 N N . GLY A 1 107 ? 2.546 -2.162 9.169 1.00 92.19 107 GLY A N 1
ATOM 782 C CA . GLY A 1 107 ? 2.977 -0.786 9.396 1.00 92.19 107 GLY A CA 1
ATOM 783 C C . GLY A 1 107 ? 3.786 -0.642 10.689 1.00 92.19 107 GLY A C 1
ATOM 784 O O . GLY A 1 107 ? 3.834 -1.550 11.522 1.00 92.19 107 GLY A O 1
ATOM 785 N N . SER A 1 108 ? 4.398 0.524 10.867 1.00 90.81 108 SER A N 1
ATOM 786 C CA . SER A 1 108 ? 5.338 0.827 11.949 1.00 90.81 108 SER A CA 1
ATOM 787 C C . SER A 1 108 ? 4.695 0.838 13.339 1.00 90.81 108 SER A C 1
ATOM 789 O O . SER A 1 108 ? 5.286 0.337 14.292 1.00 90.81 108 SER A O 1
ATOM 791 N N . ASN A 1 109 ? 3.482 1.384 13.462 1.00 81.38 109 ASN A N 1
ATOM 792 C CA . ASN A 1 109 ? 2.904 1.732 14.766 1.00 81.38 109 ASN A CA 1
ATOM 793 C C . ASN A 1 109 ? 1.783 0.806 15.251 1.00 81.38 109 ASN A C 1
ATOM 795 O O . ASN A 1 109 ? 1.401 0.904 16.409 1.00 81.38 109 ASN A O 1
ATOM 799 N N . ASN A 1 110 ? 1.244 -0.071 14.399 1.00 77.56 110 ASN A N 1
ATOM 800 C CA . ASN A 1 110 ? 0.119 -0.950 14.739 1.00 77.56 110 ASN A CA 1
ATOM 801 C C . ASN A 1 110 ? 0.185 -2.242 13.918 1.00 77.56 110 ASN A C 1
ATOM 803 O O . ASN A 1 110 ? -0.583 -2.439 12.976 1.00 77.56 110 ASN A O 1
ATOM 807 N N . SER A 1 111 ? 1.141 -3.108 14.254 1.00 82.62 111 SER A N 1
ATOM 808 C CA . SER A 1 111 ? 1.222 -4.433 13.637 1.00 82.62 111 SER A CA 1
ATOM 809 C C . SER A 1 111 ? -0.020 -5.260 13.972 1.00 82.62 111 SER A C 1
ATOM 811 O O . SER A 1 111 ? -0.449 -5.323 15.124 1.00 82.62 111 SER A O 1
ATOM 813 N N . ILE A 1 112 ? -0.586 -5.914 12.963 1.00 84.81 112 ILE A N 1
ATOM 814 C CA . ILE A 1 112 ? -1.738 -6.796 13.106 1.00 84.81 112 ILE A CA 1
ATOM 815 C C . ILE A 1 112 ? -1.209 -8.191 13.433 1.00 84.81 112 ILE A C 1
ATOM 817 O O . ILE A 1 112 ? -0.627 -8.879 12.590 1.00 84.81 112 ILE A O 1
ATOM 821 N N . THR A 1 113 ? -1.394 -8.619 14.678 1.00 87.12 113 THR A N 1
ATOM 822 C CA . THR A 1 113 ? -1.043 -9.977 15.100 1.00 87.12 113 THR A CA 1
ATOM 823 C C . THR A 1 113 ? -1.903 -10.993 14.351 1.00 87.12 113 THR A C 1
ATOM 825 O O . THR A 1 113 ? -3.128 -10.927 14.409 1.00 87.12 113 THR A O 1
ATOM 828 N N . GLY A 1 114 ? -1.263 -11.953 13.682 1.00 87.88 114 GLY A N 1
ATOM 829 C CA . GLY A 1 114 ? -1.950 -13.017 12.943 1.00 87.88 114 GLY A CA 1
ATOM 830 C C . GLY A 1 114 ? -2.368 -12.653 11.517 1.00 87.88 114 GLY A C 1
ATOM 831 O O . GLY A 1 114 ? -2.959 -13.499 10.853 1.00 87.88 114 GLY A O 1
ATOM 832 N N . ALA A 1 115 ? -2.037 -11.450 11.032 1.00 91.94 115 ALA A N 1
ATOM 833 C CA . ALA A 1 115 ? -2.257 -11.107 9.633 1.00 91.94 115 ALA A CA 1
ATOM 834 C C . ALA A 1 115 ? -1.406 -11.981 8.705 1.00 91.94 115 ALA A C 1
ATOM 836 O O . ALA A 1 115 ? -0.226 -12.238 8.964 1.00 91.94 115 ALA A O 1
ATOM 837 N N . THR A 1 116 ? -2.006 -12.398 7.595 1.00 95.25 116 THR A N 1
ATOM 838 C CA . THR A 1 116 ? -1.323 -13.097 6.507 1.00 95.25 116 THR A CA 1
ATOM 839 C C . THR A 1 116 ? -1.156 -12.152 5.331 1.00 95.25 116 THR A C 1
ATOM 841 O O . THR A 1 116 ? -2.125 -11.557 4.867 1.00 95.25 116 THR A O 1
ATOM 844 N N . TYR A 1 117 ? 0.070 -12.044 4.821 1.00 96.12 117 TYR A N 1
ATOM 845 C CA . TYR A 1 117 ? 0.391 -11.230 3.652 1.00 96.12 117 TYR A CA 1
ATOM 846 C C . TYR A 1 117 ? 0.775 -12.121 2.480 1.00 96.12 117 TYR A C 1
ATOM 848 O O . TYR A 1 117 ? 1.677 -12.950 2.598 1.00 96.12 117 TYR A O 1
ATOM 856 N N . THR A 1 118 ? 0.103 -11.935 1.346 1.00 95.94 118 THR A N 1
ATOM 857 C CA . THR A 1 118 ? 0.360 -12.716 0.131 1.00 95.94 118 THR A CA 1
ATOM 858 C C . THR A 1 118 ? 0.862 -11.785 -0.968 1.00 95.94 118 THR A C 1
ATOM 860 O O . THR A 1 118 ? 0.129 -10.877 -1.361 1.00 95.94 118 THR A O 1
ATOM 863 N N . PRO A 1 119 ? 2.096 -11.971 -1.474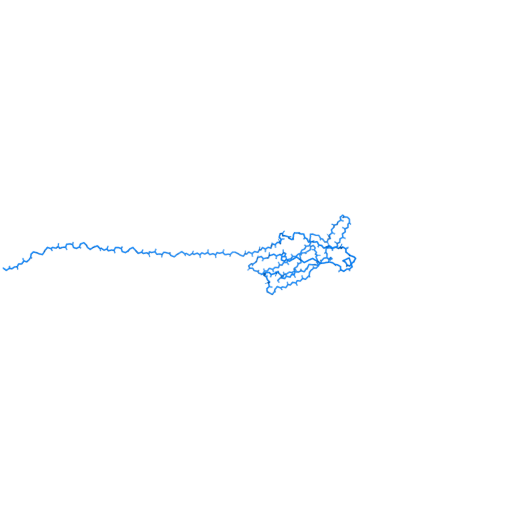 1.00 97.56 119 PRO A N 1
ATOM 864 C CA . PRO A 1 119 ? 2.554 -11.293 -2.680 1.00 97.56 119 PRO A CA 1
ATOM 865 C C . PRO A 1 119 ? 1.642 -11.605 -3.867 1.00 97.56 119 PRO A C 1
ATOM 867 O O . PRO A 1 119 ? 1.337 -12.770 -4.121 1.00 97.56 119 PRO A O 1
ATOM 870 N N . VAL A 1 120 ? 1.247 -10.581 -4.622 1.00 98.12 120 VAL A N 1
ATOM 871 C CA . VAL A 1 120 ? 0.416 -10.755 -5.822 1.00 98.12 120 VAL A CA 1
ATOM 872 C C . VAL A 1 120 ? 1.015 -10.019 -7.012 1.00 98.12 120 VAL A C 1
ATOM 874 O O . VAL A 1 120 ? 1.438 -8.870 -6.895 1.00 98.12 120 VAL A O 1
ATOM 877 N N . SER A 1 121 ? 1.032 -10.667 -8.175 1.00 97.69 121 SER A N 1
ATOM 878 C CA . SER A 1 121 ? 1.264 -9.981 -9.449 1.00 97.69 121 SER A CA 1
ATOM 879 C C . SER A 1 121 ? 0.027 -9.167 -9.801 1.00 97.69 121 SER A C 1
ATOM 881 O O . SER A 1 121 ? -1.071 -9.724 -9.821 1.00 97.69 121 SER A O 1
ATOM 883 N N . LEU A 1 122 ? 0.204 -7.877 -10.073 1.00 96.81 122 LEU A N 1
ATOM 884 C CA . LEU A 1 122 ? -0.884 -6.933 -10.291 1.00 96.81 122 LEU A CA 1
ATOM 885 C C . LEU A 1 122 ? -1.713 -7.317 -11.522 1.00 96.81 122 LEU A C 1
ATOM 887 O O . LEU A 1 122 ? -1.188 -7.672 -12.576 1.00 96.81 122 LEU A O 1
ATOM 891 N N . SER A 1 123 ? -3.029 -7.226 -11.407 1.00 97.19 123 SER A N 1
ATOM 892 C CA . SER A 1 123 ? -3.946 -7.483 -12.514 1.00 97.19 123 SER A CA 1
ATOM 893 C C . SER A 1 123 ? -5.151 -6.557 -12.439 1.00 97.19 123 SER A C 1
ATOM 895 O O . SER A 1 123 ? -5.367 -5.891 -11.430 1.00 97.19 123 SER A O 1
ATOM 897 N N . ASN A 1 124 ? -5.975 -6.552 -13.486 1.00 97.12 124 ASN A N 1
ATOM 898 C CA . ASN A 1 124 ? -7.239 -5.816 -13.505 1.00 97.12 124 ASN A CA 1
ATOM 899 C C . ASN A 1 124 ? -8.378 -6.530 -12.746 1.00 97.12 124 ASN A C 1
ATOM 901 O O . ASN A 1 124 ? -9.533 -6.122 -12.853 1.00 97.12 124 ASN A O 1
ATOM 905 N N . ASN A 1 125 ? -8.068 -7.586 -11.989 1.00 97.38 125 ASN A N 1
ATOM 906 C CA . ASN A 1 125 ? -8.995 -8.269 -11.092 1.00 97.38 125 ASN A CA 1
ATOM 907 C C . ASN A 1 125 ? -8.593 -8.009 -9.641 1.00 97.38 125 ASN A C 1
ATOM 909 O O . ASN A 1 125 ? -7.412 -7.854 -9.341 1.00 97.38 125 ASN A O 1
ATOM 913 N N . ASP A 1 126 ? -9.568 -7.993 -8.733 1.00 98.06 126 ASP A N 1
ATOM 914 C CA . ASP A 1 126 ? -9.285 -7.818 -7.310 1.00 98.06 126 ASP A CA 1
ATOM 915 C C . ASP A 1 126 ? -8.514 -9.026 -6.757 1.00 98.06 126 ASP A C 1
ATOM 917 O O . ASP A 1 126 ? -8.959 -10.171 -6.863 1.00 98.06 126 ASP A O 1
ATOM 921 N N . GLN A 1 127 ? -7.369 -8.764 -6.131 1.00 98.00 127 GLN A N 1
ATOM 922 C CA . GLN A 1 127 ? -6.500 -9.782 -5.543 1.00 98.00 127 GLN A CA 1
ATOM 923 C C . GLN A 1 127 ? -6.251 -9.479 -4.070 1.00 98.00 127 GLN A C 1
ATOM 925 O O . GLN A 1 127 ? -5.903 -8.354 -3.719 1.00 98.00 127 GLN A O 1
ATOM 930 N N . VAL A 1 128 ? -6.428 -10.481 -3.209 1.00 97.75 128 VAL A N 1
ATOM 931 C CA . VAL A 1 128 ? -6.227 -10.351 -1.760 1.00 97.75 128 VAL A CA 1
ATOM 932 C C . VAL A 1 128 ? -4.734 -10.272 -1.450 1.00 97.75 128 VAL A C 1
ATOM 934 O O . VAL A 1 128 ? -3.980 -11.158 -1.842 1.00 97.75 128 VAL A O 1
ATOM 937 N N . ILE A 1 129 ? -4.322 -9.229 -0.726 1.00 97.12 129 ILE A N 1
ATOM 938 C CA . ILE A 1 129 ? -2.923 -9.013 -0.315 1.00 97.12 129 ILE A CA 1
ATOM 939 C C . ILE A 1 129 ? -2.714 -9.110 1.194 1.00 97.12 129 ILE A C 1
ATOM 941 O O . ILE A 1 129 ? -1.589 -9.348 1.633 1.00 97.12 129 ILE A O 1
ATOM 945 N N . ALA A 1 130 ? -3.779 -8.928 1.979 1.00 96.00 130 ALA A N 1
ATOM 946 C CA . ALA A 1 130 ? -3.760 -9.044 3.431 1.00 96.00 130 ALA A CA 1
ATOM 947 C C . ALA A 1 130 ? -5.111 -9.549 3.958 1.00 96.00 130 ALA A C 1
ATOM 949 O O . ALA A 1 130 ? -6.154 -9.084 3.487 1.00 96.00 130 ALA A O 1
ATOM 950 N N . THR A 1 131 ? -5.070 -10.447 4.942 1.00 93.50 131 THR A N 1
ATOM 951 C CA . THR A 1 131 ? -6.213 -10.954 5.730 1.00 93.50 131 THR A CA 1
ATOM 952 C C . THR A 1 131 ? -5.826 -11.091 7.189 1.00 93.50 131 THR A C 1
ATOM 954 O O . THR A 1 131 ? -4.667 -11.520 7.409 1.00 93.50 131 THR A O 1
#

Foldseek 3Di:
DDDDDDDDDPPPDPDDPDDPPDDDDDDDDDDDDWDWDKDFDPVPPDDDQDDDDPCCVVPPGDDDDACGIDIDGPDDDWDWDADCAQWDDDPPDTDGQLVDKDWDAAHDPDHDPPKDADIGRHHRDIDTGID

Radius of gyration: 37.93 Å; Cα contacts (8 Å, |Δi|>4): 146; chains: 1; bounding box: 77×42×129 Å

pLDDT: mean 88.19, std 14.95, range [40.34, 98.25]

Secondary structure (DSSP, 8-state):
----------------------PPPP-----PPP-EEEEE-TT---------SHHHHHH------TT-EEEEESS---EEE--SSSEEEETTEEEEGGGSEE-----SS---TT--B--EE--SS-EEEE-

Sequence (131 aa):
MKKFILTSFALLGFATVSAQTSTDNVTLNVKLKPIQTLVVNPAQKEVNLLYTTATDYSGGVSSTQADHLT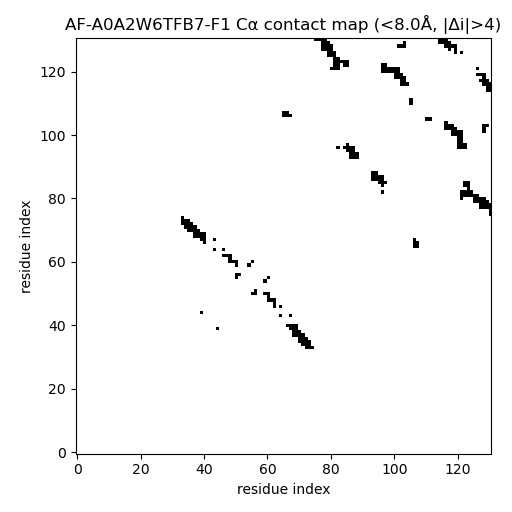VYSTGGFEVKVKSGDANIVSGSKNIAANTITITASNGSNNSITGATYTPVSLSNNDQVIAT